Protein AF-A0A1Z9Q1H8-F1 (afdb_monomer_lite)

pLDDT: mean 83.59, std 14.08, range [48.25, 97.19]

Secondary structure (DSSP, 8-state):
-EEESS-GGG-EEEETTTTEEEETT--EE---HHHHHHHHHHHHT-------------TTPPEEEEEEEEETTEEEEEEEE--------TT-PPPSS-EEEEEETT--EEEEEHHHHTTTS--STTT--

Foldseek 3Di:
DKQFPVDQQQDWDADVPPTFIAGSVRDTAAFDPVLVVLLVVLVVVQDFPFPDDDPDDCVPKDFGMWDWDDDPNDIKIKIKIADPDFPPDPVSDRPPFGWIWIDIPNDDIGIGTCVSCVSNNGGSVSTHD

Radius of gyration: 16.1 Å; chains: 1; bounding box: 38×29×42 Å

Sequence (129 aa):
SLNDFENINNSFVIKRNPLELVDSENNLLKYDINKITDYFNNFSNIECEKFKGFDVDLSNEKQLYQLTIKHNNKSEILDVFSFSKKNNNSNQSEPNVERMYAVLNNGEYMLIQKYVFNKVFISIEDLEG

Structure (mmCIF, N/CA/C/O backbone):
data_AF-A0A1Z9Q1H8-F1
#
_entry.id   AF-A0A1Z9Q1H8-F1
#
loop_
_atom_site.group_PDB
_atom_site.id
_atom_site.type_symbol
_atom_site.label_atom_id
_atom_site.label_alt_id
_atom_site.label_comp_id
_atom_site.label_asym_id
_atom_site.label_entity_id
_atom_site.label_seq_id
_atom_site.pdbx_PDB_ins_code
_atom_site.Cartn_x
_atom_site.Cartn_y
_atom_site.Cartn_z
_atom_site.occupancy
_atom_site.B_iso_or_equiv
_atom_site.auth_seq_id
_atom_site.auth_comp_id
_atom_site.auth_asym_id
_atom_site.auth_atom_id
_atom_site.pdbx_PDB_model_num
ATOM 1 N N . SER A 1 1 ? -4.078 -3.926 2.467 1.00 93.38 1 SER A N 1
ATOM 2 C CA . SER A 1 1 ? -2.825 -3.798 3.224 1.00 93.38 1 SER A CA 1
ATOM 3 C C . SER A 1 1 ? -1.806 -3.118 2.350 1.00 93.38 1 SER A C 1
ATOM 5 O O . SER A 1 1 ? -1.908 -3.227 1.129 1.00 93.38 1 SER A O 1
ATOM 7 N N . LEU A 1 2 ? -0.857 -2.441 2.977 1.00 96.31 2 LEU A N 1
ATOM 8 C CA . LEU A 1 2 ? 0.332 -1.915 2.332 1.00 96.31 2 LEU A CA 1
ATOM 9 C C . LEU A 1 2 ? 1.539 -2.570 2.999 1.00 96.31 2 LEU A C 1
ATOM 11 O O . LEU A 1 2 ? 1.670 -2.503 4.218 1.00 96.31 2 LEU A O 1
ATOM 15 N N . ASN A 1 3 ? 2.385 -3.207 2.199 1.00 96.75 3 ASN A N 1
ATOM 16 C CA . ASN A 1 3 ? 3.690 -3.688 2.625 1.00 96.75 3 ASN A CA 1
ATOM 17 C C . ASN A 1 3 ? 4.740 -2.717 2.084 1.00 96.75 3 ASN A C 1
ATOM 19 O O . ASN A 1 3 ? 4.820 -2.530 0.870 1.00 96.75 3 ASN A O 1
ATOM 23 N N . ASP A 1 4 ? 5.510 -2.111 2.976 1.00 96.25 4 ASP A N 1
ATOM 24 C CA . ASP A 1 4 ? 6.694 -1.305 2.693 1.00 96.25 4 ASP A CA 1
ATOM 25 C C . ASP A 1 4 ? 7.928 -2.194 2.909 1.00 96.25 4 ASP A C 1
ATOM 27 O O . ASP A 1 4 ? 8.244 -2.601 4.030 1.00 96.25 4 ASP A O 1
ATOM 31 N N . PHE A 1 5 ? 8.598 -2.551 1.813 1.00 95.44 5 PHE A N 1
ATOM 32 C CA . PHE A 1 5 ? 9.775 -3.425 1.836 1.00 95.44 5 PHE A CA 1
ATOM 33 C C . PHE A 1 5 ? 11.062 -2.677 2.199 1.00 95.44 5 PHE A C 1
ATOM 35 O O . PHE A 1 5 ? 12.107 -3.303 2.393 1.00 95.44 5 PHE A O 1
ATOM 42 N N . GLU A 1 6 ? 11.024 -1.347 2.271 1.00 93.56 6 GLU A N 1
ATOM 43 C CA . GLU A 1 6 ? 12.152 -0.535 2.719 1.00 93.56 6 GLU A CA 1
ATOM 44 C C . GLU A 1 6 ? 12.115 -0.312 4.226 1.00 93.56 6 GLU A C 1
ATOM 46 O O . GLU A 1 6 ? 13.163 -0.325 4.874 1.00 93.56 6 GLU A O 1
ATOM 51 N N . ASN A 1 7 ? 10.914 -0.169 4.784 1.00 93.94 7 ASN A N 1
ATOM 52 C CA . ASN A 1 7 ? 10.690 -0.050 6.212 1.00 93.94 7 ASN A CA 1
ATOM 53 C C . ASN A 1 7 ? 9.449 -0.842 6.638 1.00 93.94 7 ASN A C 1
ATOM 55 O O . ASN A 1 7 ? 8.320 -0.362 6.571 1.00 93.94 7 ASN A O 1
ATOM 59 N N . ILE A 1 8 ? 9.670 -2.049 7.159 1.00 92.94 8 ILE A N 1
ATOM 60 C CA . ILE A 1 8 ? 8.586 -2.951 7.566 1.00 92.94 8 ILE A CA 1
ATOM 61 C C . ILE A 1 8 ? 7.669 -2.354 8.646 1.00 92.94 8 ILE A C 1
ATOM 63 O O . ILE A 1 8 ? 6.496 -2.718 8.711 1.00 92.94 8 ILE A O 1
ATOM 67 N N . ASN A 1 9 ? 8.159 -1.404 9.450 1.00 93.00 9 ASN A N 1
ATOM 68 C CA . ASN A 1 9 ? 7.364 -0.738 10.486 1.00 93.00 9 ASN A CA 1
ATOM 69 C C . ASN A 1 9 ? 6.301 0.199 9.893 1.00 93.00 9 ASN A C 1
ATOM 71 O O . ASN A 1 9 ? 5.313 0.491 10.553 1.00 93.00 9 ASN A O 1
ATOM 75 N N . ASN A 1 10 ? 6.461 0.623 8.636 1.00 94.12 10 ASN A N 1
ATOM 76 C CA . ASN A 1 10 ? 5.446 1.387 7.912 1.00 94.12 10 ASN A CA 1
ATOM 77 C C . ASN A 1 10 ? 4.346 0.497 7.319 1.00 94.12 10 ASN A C 1
ATOM 79 O O . ASN A 1 10 ? 3.367 1.018 6.790 1.00 94.12 10 ASN A O 1
ATOM 83 N N . SER A 1 11 ? 4.507 -0.829 7.352 1.00 96.50 11 SER A N 1
ATOM 84 C CA . SER A 1 11 ? 3.540 -1.755 6.763 1.00 96.50 11 SER A CA 1
ATOM 85 C C . SER A 1 11 ? 2.316 -1.920 7.653 1.00 96.50 11 SER A C 1
ATOM 87 O O . SER A 1 11 ? 2.428 -1.997 8.875 1.00 96.50 11 SER A O 1
ATOM 89 N N . PHE A 1 12 ? 1.140 -2.041 7.038 1.00 96.94 12 PHE A N 1
ATOM 90 C CA . PHE A 1 12 ? -0.115 -2.144 7.775 1.00 96.94 12 PHE A CA 1
ATOM 91 C C . PHE A 1 12 ? -1.207 -2.921 7.042 1.00 96.94 12 PHE A C 1
ATOM 93 O O . PHE A 1 12 ? -1.255 -3.040 5.808 1.00 96.94 12 PHE A O 1
ATOM 100 N N . VAL A 1 13 ? -2.182 -3.391 7.818 1.00 96.31 13 VAL A N 1
ATOM 101 C CA . VAL A 1 13 ? -3.420 -3.987 7.318 1.00 96.31 13 VAL A CA 1
ATOM 102 C C . VAL A 1 13 ? -4.617 -3.24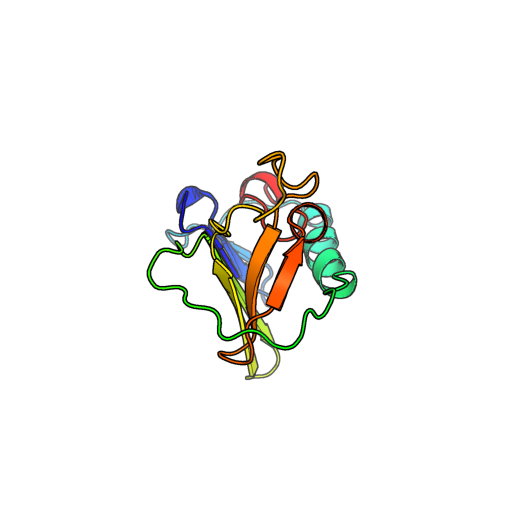8 7.905 1.00 96.31 13 VAL A C 1
ATOM 104 O O . VAL A 1 13 ? -4.789 -3.188 9.116 1.00 96.31 13 VAL A O 1
ATOM 107 N N . ILE A 1 14 ? -5.493 -2.753 7.026 1.00 95.44 14 ILE A N 1
ATOM 108 C CA . ILE A 1 14 ? -6.828 -2.284 7.410 1.00 95.44 14 ILE A CA 1
ATOM 109 C C . ILE A 1 14 ? -7.829 -3.400 7.105 1.00 95.44 14 ILE A C 1
ATOM 111 O O . ILE A 1 14 ? -8.002 -3.779 5.940 1.00 95.44 14 ILE A O 1
ATOM 115 N N . LYS A 1 15 ? -8.490 -3.933 8.133 1.00 93.38 15 LYS A N 1
ATOM 116 C CA . LYS A 1 15 ? -9.584 -4.904 7.985 1.00 93.38 15 LYS A CA 1
ATOM 117 C C . LYS A 1 15 ? -10.913 -4.162 7.936 1.00 93.38 15 LYS A C 1
ATOM 119 O O . LYS A 1 15 ? -11.081 -3.159 8.614 1.00 93.38 15 LYS A O 1
ATOM 124 N N . ARG A 1 16 ? -11.862 -4.640 7.130 1.00 86.56 16 ARG A N 1
ATOM 125 C CA . ARG A 1 16 ? -13.241 -4.133 7.099 1.00 86.56 16 ARG A CA 1
ATOM 126 C C . ARG A 1 16 ? -14.132 -5.258 7.619 1.00 86.56 16 ARG A C 1
ATOM 128 O O . ARG A 1 16 ? -14.281 -6.252 6.917 1.00 86.56 16 ARG A O 1
ATOM 135 N N . ASN A 1 17 ? -14.696 -5.091 8.813 1.00 86.50 17 ASN A N 1
ATOM 136 C CA . ASN A 1 17 ? -15.577 -6.018 9.557 1.00 86.50 17 ASN A CA 1
ATOM 137 C C . ASN A 1 17 ? -14.872 -6.948 10.577 1.00 86.50 17 ASN A C 1
ATOM 139 O O . ASN A 1 17 ? -14.627 -8.115 10.268 1.00 86.50 17 ASN A O 1
ATOM 143 N N . PRO A 1 18 ? -14.632 -6.469 11.816 1.00 91.12 18 PRO A N 1
ATOM 144 C CA . PRO A 1 18 ? -14.739 -5.069 12.247 1.00 91.12 18 PRO A CA 1
ATOM 145 C C . PRO A 1 18 ? -13.644 -4.195 11.609 1.00 91.12 18 PRO A C 1
ATOM 147 O O . PRO A 1 18 ? -12.720 -4.709 10.978 1.00 91.12 18 PRO A O 1
ATOM 150 N N . LEU A 1 19 ? -13.802 -2.868 11.674 1.00 95.25 19 LEU A N 1
ATOM 151 C CA . LEU A 1 19 ? -12.754 -1.955 11.214 1.00 95.25 19 LEU A CA 1
ATOM 152 C C . LEU A 1 19 ? -11.581 -2.025 12.196 1.00 95.25 19 LEU A C 1
ATOM 154 O O . LEU A 1 19 ? -11.739 -1.680 13.362 1.00 95.25 19 LEU A O 1
ATOM 158 N N . GLU A 1 20 ? -10.430 -2.491 11.722 1.00 96.38 20 GLU A N 1
ATOM 159 C CA . GLU A 1 20 ? -9.208 -2.624 12.521 1.00 96.38 20 GLU A CA 1
ATOM 160 C C . GLU A 1 20 ? -8.015 -2.123 11.710 1.00 96.38 20 GLU A C 1
ATOM 162 O O . GLU A 1 20 ? -7.916 -2.438 10.520 1.00 96.38 20 GLU A O 1
ATOM 167 N N . LEU A 1 21 ? -7.105 -1.398 12.363 1.00 97.19 21 LEU A N 1
ATOM 168 C CA . LEU A 1 21 ? -5.761 -1.113 11.868 1.00 97.19 21 LEU A CA 1
ATOM 169 C C . LEU A 1 21 ? -4.781 -1.995 12.641 1.00 97.19 21 LEU A C 1
ATOM 171 O O . LEU A 1 21 ? -4.768 -1.962 13.872 1.00 97.19 21 LEU A O 1
ATOM 175 N N . VAL A 1 22 ? -3.988 -2.790 11.927 1.00 96.75 22 VAL A N 1
ATOM 176 C CA . VAL A 1 22 ? -2.918 -3.592 12.528 1.00 96.75 22 VAL A CA 1
ATOM 177 C C . VAL A 1 22 ? -1.587 -3.349 11.828 1.00 96.75 22 VAL A C 1
ATOM 179 O O . VAL A 1 22 ? -1.566 -3.105 10.616 1.00 96.75 22 VAL A O 1
ATOM 182 N N . ASP A 1 23 ? -0.500 -3.425 12.590 1.00 95.81 23 ASP A N 1
ATOM 183 C CA . ASP A 1 23 ? 0.873 -3.314 12.087 1.00 95.81 23 ASP A CA 1
ATOM 184 C C . ASP A 1 23 ? 1.381 -4.622 11.446 1.00 95.81 23 ASP A C 1
ATOM 186 O O . ASP A 1 23 ? 0.637 -5.595 11.263 1.00 95.81 23 ASP A O 1
ATOM 190 N N . SER A 1 24 ? 2.665 -4.639 11.082 1.00 92.12 24 SER A N 1
ATOM 191 C CA . SER A 1 24 ? 3.356 -5.798 10.506 1.00 92.12 24 SER A CA 1
ATOM 192 C C . SER A 1 24 ? 3.533 -6.975 11.474 1.00 92.12 24 SER A C 1
ATOM 194 O O . SER A 1 24 ? 3.674 -8.113 11.023 1.00 92.12 24 SER A O 1
ATOM 196 N N . GLU A 1 25 ? 3.462 -6.733 12.782 1.00 93.62 25 GLU A N 1
ATOM 197 C CA . GLU A 1 25 ? 3.473 -7.751 13.838 1.00 93.62 25 GLU A CA 1
ATOM 198 C C . GLU A 1 25 ? 2.051 -8.211 14.222 1.00 93.62 25 GLU A C 1
ATOM 200 O O . GLU A 1 25 ? 1.878 -9.094 15.065 1.00 93.62 25 GLU A O 1
ATOM 205 N N . ASN A 1 26 ? 1.024 -7.666 13.555 1.00 93.56 26 ASN A N 1
ATOM 206 C CA . ASN A 1 26 ? -0.397 -7.902 13.801 1.00 93.56 26 ASN A CA 1
ATOM 207 C C . ASN A 1 26 ? -0.869 -7.411 15.190 1.00 93.56 26 ASN A C 1
ATOM 209 O O . ASN A 1 26 ? -1.858 -7.917 15.732 1.00 93.56 26 ASN A O 1
ATOM 213 N N . ASN A 1 27 ? -0.209 -6.390 15.744 1.00 96.06 27 ASN A N 1
ATOM 214 C CA . ASN A 1 27 ? -0.701 -5.645 16.900 1.00 96.06 27 ASN A CA 1
ATOM 215 C C . ASN A 1 27 ? -1.832 -4.701 16.477 1.00 96.06 27 ASN A C 1
ATOM 217 O O . ASN A 1 27 ? -1.777 -4.079 15.418 1.00 96.06 27 ASN A O 1
ATOM 221 N N . LEU A 1 28 ? -2.865 -4.580 17.315 1.00 96.50 28 LEU A N 1
ATOM 222 C CA . LEU A 1 28 ? -3.972 -3.651 17.088 1.00 96.50 28 LEU A CA 1
ATOM 223 C C . LEU A 1 28 ? -3.561 -2.227 17.465 1.00 96.50 28 LEU A C 1
ATOM 225 O O . LEU A 1 28 ? -3.127 -1.983 18.591 1.00 96.50 28 LEU A O 1
ATOM 229 N N . LEU A 1 29 ? -3.789 -1.291 16.550 1.00 96.25 29 LEU A N 1
ATOM 230 C CA . LEU A 1 29 ? -3.470 0.118 16.731 1.00 96.25 29 LEU A CA 1
ATOM 231 C C . LEU A 1 29 ? -4.730 0.977 16.772 1.00 96.25 29 LEU A C 1
ATOM 233 O O . LEU A 1 29 ? -5.784 0.632 16.226 1.00 96.25 29 LEU A O 1
ATOM 237 N N . LYS A 1 30 ? -4.608 2.126 17.438 1.00 96.38 30 LYS A N 1
ATOM 238 C CA . LYS A 1 30 ? -5.612 3.185 17.345 1.00 96.38 30 LYS A CA 1
ATOM 239 C C . LYS A 1 30 ? -5.496 3.859 15.987 1.00 96.38 30 LYS A C 1
ATOM 241 O O . LYS A 1 30 ? -4.415 3.932 15.415 1.00 96.38 30 LYS A O 1
ATOM 246 N N . TYR A 1 31 ? -6.617 4.346 15.480 1.00 96.25 31 TYR A N 1
ATOM 247 C CA . TYR A 1 31 ? -6.675 4.972 14.170 1.00 96.25 31 TYR A CA 1
ATOM 248 C C . TYR A 1 31 ? -7.622 6.167 14.173 1.00 96.25 31 TYR A C 1
ATOM 250 O O . TYR A 1 31 ? -8.595 6.213 14.932 1.00 96.25 31 TYR A O 1
ATOM 258 N N . ASP A 1 32 ? -7.366 7.097 13.260 1.00 96.56 32 ASP A N 1
ATOM 259 C CA . ASP A 1 32 ? -8.287 8.176 12.925 1.00 96.56 32 ASP A CA 1
ATOM 260 C C . ASP A 1 32 ? -9.204 7.735 11.772 1.00 96.56 32 ASP A C 1
ATOM 262 O O . ASP A 1 32 ? -8.763 7.420 10.663 1.00 96.56 32 ASP A O 1
ATOM 266 N N . ILE A 1 33 ? -10.515 7.711 12.029 1.00 95.12 33 ILE A N 1
ATOM 267 C CA . ILE A 1 33 ? -11.523 7.292 11.047 1.00 95.12 33 ILE A CA 1
ATOM 268 C C . ILE A 1 33 ? -11.536 8.172 9.790 1.00 95.12 33 ILE A C 1
ATOM 270 O O . ILE A 1 33 ? -11.804 7.666 8.696 1.00 95.12 33 ILE A O 1
ATOM 274 N N . ASN A 1 34 ? -11.227 9.465 9.918 1.00 95.75 34 ASN A N 1
ATOM 275 C CA . ASN A 1 34 ? -11.177 10.380 8.783 1.00 95.75 34 ASN A CA 1
ATOM 276 C C . ASN A 1 34 ? -9.977 10.042 7.900 1.00 95.75 34 ASN A C 1
ATOM 278 O O . ASN A 1 34 ? -10.142 9.892 6.693 1.00 95.75 34 ASN A O 1
ATOM 282 N N . LYS A 1 35 ? -8.806 9.789 8.500 1.00 95.25 35 LYS A N 1
ATOM 283 C CA . LYS A 1 35 ? -7.598 9.401 7.755 1.00 95.25 35 LYS A CA 1
ATOM 284 C C . LYS A 1 35 ? -7.766 8.063 7.033 1.00 95.25 35 LYS A C 1
ATOM 286 O O . LYS A 1 35 ? -7.396 7.940 5.868 1.00 95.25 35 LYS A O 1
ATOM 291 N N . ILE A 1 36 ? -8.399 7.078 7.676 1.00 94.25 36 ILE A N 1
ATOM 292 C CA . ILE A 1 36 ? -8.746 5.797 7.036 1.00 94.25 36 ILE A CA 1
ATOM 293 C C . ILE A 1 36 ? -9.705 6.009 5.853 1.00 94.25 36 ILE A C 1
ATOM 295 O O . ILE A 1 36 ? -9.546 5.390 4.798 1.00 94.25 36 ILE A O 1
ATOM 299 N N . THR A 1 37 ? -10.697 6.888 6.013 1.00 92.50 37 THR A N 1
ATOM 300 C CA . THR A 1 37 ? -11.665 7.207 4.954 1.00 92.50 37 THR A CA 1
ATOM 301 C C . THR A 1 37 ? -10.986 7.900 3.772 1.00 92.50 37 THR A C 1
ATOM 303 O O . THR A 1 37 ? -11.190 7.498 2.626 1.00 92.50 37 THR A O 1
ATOM 306 N N . ASP A 1 38 ? -10.126 8.881 4.038 1.00 92.31 38 ASP A N 1
ATOM 307 C CA . ASP A 1 38 ? -9.347 9.583 3.017 1.00 92.31 38 ASP A CA 1
ATOM 308 C C . ASP A 1 38 ? -8.409 8.630 2.276 1.00 92.31 38 ASP A C 1
ATOM 310 O O . ASP A 1 38 ? -8.342 8.654 1.044 1.00 92.31 38 ASP A O 1
ATOM 314 N N . TYR A 1 39 ? -7.761 7.718 3.003 1.00 92.38 39 TYR A N 1
ATOM 315 C CA . TYR A 1 39 ? -6.937 6.674 2.408 1.00 92.38 39 TYR A CA 1
ATOM 316 C C . TYR A 1 39 ? -7.737 5.790 1.445 1.00 92.38 39 TYR A C 1
ATOM 318 O O . TYR A 1 39 ? -7.294 5.525 0.327 1.00 92.38 39 TYR A O 1
ATOM 326 N N . PHE A 1 40 ? -8.954 5.382 1.820 1.00 89.88 40 PHE A N 1
ATOM 327 C CA . PHE A 1 40 ? -9.832 4.636 0.916 1.00 89.88 40 PHE A CA 1
ATOM 328 C C . PHE A 1 40 ? -10.247 5.441 -0.321 1.00 89.88 40 PHE A C 1
ATOM 330 O O . PHE A 1 40 ? -10.289 4.887 -1.424 1.00 89.88 40 PHE A O 1
ATOM 337 N N . ASN A 1 41 ? -10.506 6.738 -0.165 1.00 88.25 41 ASN A N 1
ATOM 338 C CA . ASN A 1 41 ? -10.863 7.619 -1.275 1.00 88.25 41 ASN A CA 1
ATOM 339 C C . ASN A 1 41 ? -9.698 7.817 -2.254 1.00 88.25 41 ASN A C 1
ATOM 341 O O . ASN A 1 41 ? -9.930 7.909 -3.461 1.00 88.25 41 ASN A O 1
ATOM 345 N N . ASN A 1 42 ? -8.452 7.815 -1.769 1.00 87.50 42 ASN A N 1
ATOM 346 C CA . ASN A 1 42 ? -7.273 7.960 -2.622 1.00 87.50 42 ASN A CA 1
ATOM 347 C C . ASN A 1 42 ? -7.186 6.863 -3.689 1.00 87.50 42 ASN A C 1
ATOM 349 O O . ASN A 1 42 ? -6.836 7.183 -4.819 1.00 87.50 42 ASN A O 1
ATOM 353 N N . PHE A 1 43 ? -7.594 5.619 -3.399 1.00 79.81 43 PHE A N 1
ATOM 354 C CA . PHE A 1 43 ? -7.615 4.542 -4.403 1.00 79.81 43 PHE A CA 1
ATOM 355 C C . PHE A 1 43 ? -8.579 4.798 -5.563 1.00 79.81 43 PHE A C 1
ATOM 357 O O . PHE A 1 43 ? -8.294 4.396 -6.687 1.00 79.81 43 PHE A O 1
ATOM 364 N N . SER A 1 44 ? -9.706 5.469 -5.309 1.00 70.50 44 SER A N 1
ATOM 365 C CA . SER A 1 44 ? -10.694 5.779 -6.355 1.00 70.50 44 SER A CA 1
ATOM 366 C C . SER A 1 44 ? -10.212 6.882 -7.302 1.00 70.50 44 SER A C 1
ATOM 368 O O . SER A 1 44 ? -10.714 6.993 -8.415 1.00 70.50 44 SER A O 1
ATOM 370 N N . ASN A 1 45 ? -9.229 7.673 -6.862 1.00 66.69 45 ASN A N 1
ATOM 371 C CA . ASN A 1 45 ? -8.705 8.836 -7.574 1.00 66.69 45 ASN A CA 1
ATOM 372 C C . ASN A 1 45 ? -7.330 8.584 -8.217 1.00 66.69 45 ASN A C 1
ATOM 374 O O . ASN A 1 45 ? -6.726 9.524 -8.733 1.00 66.69 45 ASN A O 1
ATOM 378 N N . ILE A 1 46 ? -6.797 7.355 -8.167 1.00 69.94 46 ILE A N 1
ATOM 379 C CA . ILE A 1 46 ? -5.519 7.044 -8.818 1.00 69.94 46 ILE A CA 1
ATOM 380 C C . ILE A 1 46 ? -5.720 7.0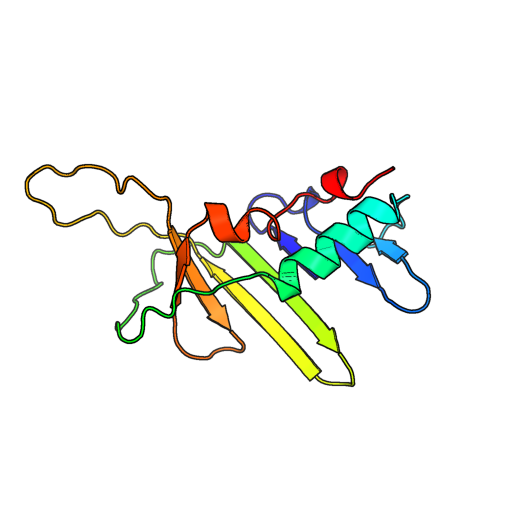34 -10.335 1.00 69.94 46 ILE A C 1
ATOM 382 O O . ILE A 1 46 ? -6.255 6.082 -10.905 1.00 69.94 46 ILE A O 1
ATOM 386 N N . GLU A 1 47 ? -5.223 8.070 -11.002 1.00 60.59 47 GLU A N 1
ATOM 387 C CA . GLU A 1 47 ? -5.055 8.076 -12.451 1.00 60.59 47 GLU A CA 1
ATOM 388 C C . GLU A 1 47 ? -3.712 7.429 -12.809 1.00 60.59 47 GLU A C 1
ATOM 390 O O . GLU A 1 47 ? -2.644 8.035 -12.718 1.00 60.59 47 GLU A O 1
ATOM 395 N N . CYS A 1 48 ? -3.750 6.156 -13.208 1.00 57.44 48 CYS A N 1
ATOM 396 C CA . CYS A 1 48 ? -2.586 5.505 -13.797 1.00 57.44 48 CYS A CA 1
ATOM 397 C C . CYS A 1 48 ? -2.406 6.018 -15.230 1.00 57.44 48 CYS A C 1
ATOM 399 O O . CYS A 1 48 ? -3.165 5.63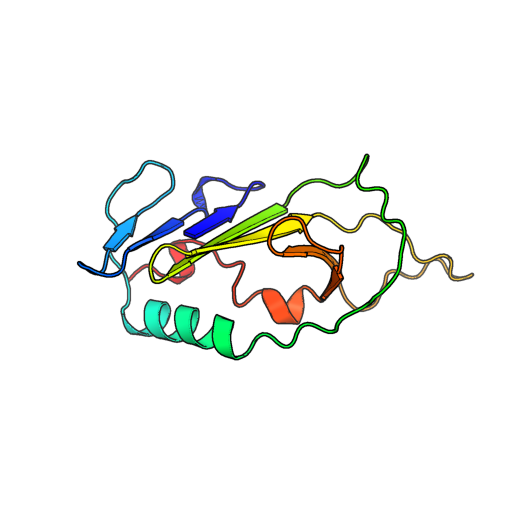0 -16.124 1.00 57.44 48 CYS A O 1
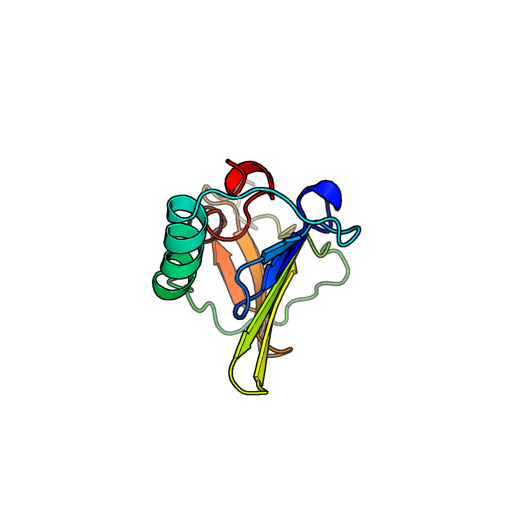ATOM 401 N N . GLU A 1 49 ? -1.375 6.822 -15.489 1.00 53.84 49 GLU A N 1
ATOM 402 C CA . GLU A 1 49 ? -0.892 6.988 -16.859 1.00 53.84 49 GLU A CA 1
ATOM 403 C C . GLU A 1 49 ? -0.405 5.623 -17.359 1.00 53.84 49 GLU A C 1
ATOM 405 O O . GLU A 1 49 ? 0.635 5.107 -16.951 1.00 53.84 49 GLU A O 1
ATOM 410 N N . LYS A 1 50 ? -1.202 4.981 -18.218 1.00 51.81 50 LYS A N 1
ATOM 411 C CA . LYS A 1 50 ? -0.848 3.685 -18.797 1.00 51.81 50 LYS A CA 1
ATOM 412 C C . LYS A 1 50 ? 0.235 3.887 -19.847 1.00 51.81 50 LYS A C 1
ATOM 414 O O . LYS A 1 50 ? -0.062 4.046 -21.030 1.00 51.81 50 LYS A O 1
ATOM 419 N N . PHE A 1 51 ? 1.491 3.818 -19.434 1.00 52.62 51 PHE A N 1
ATOM 420 C CA . PHE A 1 51 ? 2.580 3.568 -20.369 1.00 52.62 51 PHE A CA 1
ATOM 421 C C . PHE A 1 51 ? 2.539 2.090 -20.754 1.00 52.62 51 PHE A C 1
ATOM 423 O O . PHE A 1 51 ? 2.984 1.232 -19.998 1.00 52.62 51 PHE A O 1
ATOM 430 N N . LYS A 1 52 ? 1.940 1.794 -21.911 1.00 50.28 52 LYS A N 1
ATOM 431 C CA . LYS A 1 52 ? 1.968 0.456 -22.507 1.00 50.28 52 LYS A CA 1
ATOM 432 C C . LYS A 1 52 ? 3.258 0.260 -23.296 1.00 50.28 52 LYS A C 1
ATOM 434 O O . LYS A 1 52 ? 3.593 1.099 -24.128 1.00 50.28 52 LYS A O 1
ATOM 439 N N . GLY A 1 53 ? 3.883 -0.900 -23.110 1.00 53.22 53 GLY A N 1
ATOM 440 C CA . GLY A 1 53 ? 4.769 -1.490 -24.112 1.00 53.22 53 GLY A CA 1
ATOM 441 C C . GLY A 1 53 ? 6.258 -1.250 -23.908 1.00 53.22 53 GLY A C 1
ATOM 442 O O . GLY A 1 53 ? 6.881 -0.574 -24.720 1.00 53.22 53 GLY A O 1
ATOM 443 N N . PHE A 1 54 ? 6.848 -1.892 -22.899 1.00 58.31 54 PHE A N 1
ATOM 444 C CA . PHE A 1 54 ? 8.291 -2.119 -22.867 1.00 58.31 54 PHE A CA 1
ATOM 445 C C . PHE A 1 54 ? 8.575 -3.524 -22.329 1.00 58.31 54 PHE A C 1
ATOM 447 O O . PHE A 1 54 ? 7.948 -3.941 -21.357 1.00 58.31 54 PHE A O 1
ATOM 454 N N . ASP A 1 55 ? 9.535 -4.228 -22.932 1.00 61.53 55 ASP A N 1
ATOM 455 C CA . ASP A 1 55 ? 10.227 -5.322 -22.250 1.00 61.53 55 ASP A CA 1
ATOM 456 C C . ASP A 1 55 ? 10.986 -4.695 -21.073 1.00 61.53 55 ASP A C 1
ATOM 458 O O . ASP A 1 55 ? 12.016 -4.036 -21.250 1.00 61.53 55 ASP A O 1
ATOM 462 N N . VAL A 1 56 ? 10.405 -4.791 -19.877 1.00 69.38 56 VAL A N 1
ATOM 463 C CA . VAL A 1 56 ? 11.004 -4.266 -18.650 1.00 69.38 56 VAL A CA 1
ATOM 464 C C . VAL A 1 56 ? 11.830 -5.375 -18.016 1.00 69.38 56 VAL A C 1
ATOM 466 O O . VAL A 1 56 ? 11.293 -6.354 -17.503 1.00 69.38 56 VAL A O 1
ATOM 469 N N . ASP A 1 57 ? 13.147 -5.206 -18.047 1.00 73.06 57 ASP A N 1
ATOM 470 C CA . ASP A 1 57 ? 14.061 -6.004 -17.241 1.00 73.06 57 ASP A CA 1
ATOM 471 C C . ASP A 1 57 ? 14.111 -5.429 -15.818 1.00 73.06 57 ASP A C 1
ATOM 47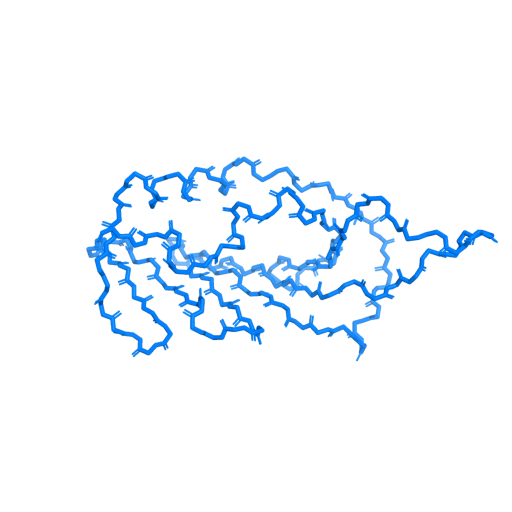3 O O . ASP A 1 57 ? 14.650 -4.344 -15.595 1.00 73.06 57 ASP A O 1
ATOM 477 N N . LEU A 1 58 ? 13.518 -6.154 -14.866 1.00 74.81 58 LEU A N 1
ATOM 478 C CA . LEU A 1 58 ? 13.531 -5.818 -13.440 1.00 74.81 58 LEU A CA 1
ATOM 479 C C . LEU A 1 58 ? 14.697 -6.453 -12.672 1.00 74.81 58 LEU A C 1
ATOM 481 O O . LEU A 1 58 ? 14.732 -6.348 -11.450 1.00 74.81 58 LEU A O 1
ATOM 485 N N . SER A 1 59 ? 15.649 -7.115 -13.334 1.00 79.38 59 SER A N 1
ATOM 486 C CA . SER A 1 59 ? 16.734 -7.846 -12.657 1.00 79.38 59 SER A CA 1
ATOM 487 C C . SER A 1 59 ? 17.534 -7.005 -11.654 1.00 79.38 59 SER A C 1
ATOM 489 O O . SER A 1 59 ? 18.065 -7.551 -10.689 1.00 79.38 59 SER A O 1
ATOM 491 N N . ASN A 1 60 ? 17.584 -5.686 -11.854 1.00 82.50 60 ASN A N 1
ATOM 492 C CA . ASN A 1 60 ? 18.273 -4.736 -10.979 1.00 82.50 60 ASN A CA 1
ATOM 493 C C . ASN A 1 60 ? 17.325 -3.844 -10.160 1.00 82.50 60 ASN A C 1
ATOM 495 O O . ASN A 1 60 ? 17.797 -2.945 -9.466 1.00 82.50 60 ASN A O 1
ATOM 499 N N . GLU A 1 61 ? 16.009 -4.048 -10.246 1.00 89.00 61 GLU A N 1
ATOM 500 C CA . GLU A 1 61 ? 15.032 -3.216 -9.546 1.00 89.00 61 GLU A CA 1
ATOM 501 C C . GLU A 1 61 ? 14.613 -3.855 -8.221 1.00 89.00 61 GLU A C 1
ATOM 503 O O . GLU A 1 61 ? 14.331 -5.050 -8.123 1.00 89.00 61 GLU A O 1
ATOM 508 N N . LYS A 1 62 ? 14.552 -3.032 -7.176 1.00 93.06 62 LYS A N 1
ATOM 509 C CA . LYS A 1 62 ? 14.114 -3.434 -5.842 1.00 93.06 62 LYS A CA 1
ATOM 510 C C . LYS A 1 62 ? 12.602 -3.272 -5.739 1.00 93.06 62 LYS A C 1
ATOM 512 O O . LYS A 1 62 ? 12.071 -2.226 -6.103 1.00 93.06 62 LYS A O 1
ATOM 517 N N . GLN A 1 63 ? 11.910 -4.262 -5.186 1.00 94.44 63 GLN A N 1
ATOM 518 C CA . GLN A 1 63 ? 10.514 -4.090 -4.791 1.00 94.44 63 GLN A CA 1
ATOM 519 C C . GLN A 1 63 ? 10.430 -3.113 -3.609 1.00 94.44 63 GLN A C 1
ATOM 521 O O . GLN A 1 63 ? 11.083 -3.319 -2.588 1.00 94.44 63 GLN A O 1
ATOM 526 N N . LEU A 1 64 ? 9.657 -2.042 -3.770 1.00 95.12 64 LEU A N 1
ATOM 527 C CA . LEU A 1 64 ? 9.485 -0.978 -2.779 1.00 95.12 64 LEU A CA 1
ATOM 528 C C . LEU A 1 64 ? 8.206 -1.188 -1.977 1.00 95.12 64 LEU A C 1
ATOM 530 O O . LEU A 1 64 ? 8.232 -1.183 -0.750 1.00 95.12 64 LEU A O 1
ATOM 534 N N . TYR A 1 65 ? 7.100 -1.444 -2.680 1.00 95.94 65 TYR A N 1
ATOM 535 C CA . TYR A 1 65 ? 5.790 -1.605 -2.064 1.00 95.94 65 TYR A CA 1
ATOM 536 C C . TYR A 1 65 ? 5.023 -2.783 -2.656 1.00 95.94 65 TYR A C 1
ATOM 538 O O . TYR A 1 65 ? 5.192 -3.147 -3.822 1.00 95.94 65 TYR A O 1
ATOM 546 N N . GLN A 1 66 ? 4.122 -3.340 -1.854 1.00 95.44 66 GLN A N 1
ATOM 547 C CA . GLN A 1 66 ? 3.028 -4.174 -2.333 1.00 95.44 66 GLN A CA 1
ATOM 548 C C . GLN A 1 66 ? 1.730 -3.712 -1.688 1.00 95.44 66 GLN A C 1
ATOM 550 O O . GLN A 1 66 ? 1.550 -3.780 -0.471 1.00 95.44 66 GLN A O 1
ATOM 555 N N . LEU A 1 67 ? 0.797 -3.280 -2.522 1.00 94.00 67 LEU A N 1
ATOM 556 C CA . LEU A 1 67 ? -0.547 -2.937 -2.101 1.00 94.00 67 LEU A CA 1
ATOM 557 C C . LEU A 1 67 ? -1.473 -4.111 -2.418 1.00 94.00 67 LEU A C 1
ATOM 559 O O . LEU A 1 67 ? -1.593 -4.523 -3.567 1.00 94.00 67 LEU A O 1
ATOM 563 N N . THR A 1 68 ? -2.158 -4.626 -1.400 1.00 92.75 68 THR A N 1
ATOM 564 C CA . THR A 1 68 ? -3.149 -5.697 -1.561 1.00 92.75 68 THR A CA 1
ATOM 565 C C . THR A 1 68 ? -4.540 -5.205 -1.183 1.00 92.75 68 THR A C 1
ATOM 567 O O . THR A 1 68 ? -4.792 -4.836 -0.029 1.00 92.75 68 THR A O 1
ATOM 570 N N . ILE A 1 69 ? -5.471 -5.264 -2.132 1.00 89.44 69 ILE A N 1
ATOM 571 C CA . ILE A 1 69 ? -6.887 -4.948 -1.936 1.00 89.44 69 ILE A CA 1
ATOM 572 C C . ILE A 1 69 ? -7.684 -6.248 -2.034 1.00 89.44 69 ILE A C 1
ATOM 574 O O . ILE A 1 69 ? -7.663 -6.931 -3.053 1.00 89.44 69 ILE A O 1
ATOM 578 N N . LYS A 1 70 ? -8.406 -6.599 -0.967 1.00 88.38 70 LYS A N 1
ATOM 579 C CA . LYS A 1 70 ? -9.294 -7.769 -0.939 1.00 88.38 70 LYS A CA 1
ATOM 580 C C . LYS A 1 70 ? -10.747 -7.313 -0.959 1.00 88.38 70 LYS A C 1
ATOM 582 O O . LYS A 1 70 ? -11.163 -6.556 -0.085 1.00 88.38 70 LYS A O 1
ATOM 587 N N . HIS A 1 71 ? -11.517 -7.796 -1.929 1.00 81.69 71 HIS A N 1
ATOM 588 C CA . HIS A 1 71 ? -12.943 -7.504 -2.059 1.00 81.69 71 HIS A CA 1
ATOM 589 C C . HIS A 1 71 ? -13.694 -8.712 -2.634 1.00 81.69 71 HIS A C 1
ATOM 591 O O . HIS A 1 71 ? -13.337 -9.209 -3.697 1.00 81.69 71 HIS A O 1
ATOM 597 N N . ASN A 1 72 ? -14.742 -9.182 -1.945 1.00 74.25 72 ASN A N 1
ATOM 598 C CA . ASN A 1 72 ? -15.652 -10.251 -2.394 1.00 74.25 72 ASN A CA 1
ATOM 599 C C . ASN A 1 72 ? -14.940 -11.454 -3.050 1.00 74.25 72 ASN A C 1
ATOM 601 O O . ASN A 1 72 ? -15.215 -11.802 -4.198 1.00 74.25 72 ASN A O 1
ATOM 605 N N . ASN A 1 73 ? -14.002 -12.069 -2.319 1.00 77.62 73 ASN A N 1
ATOM 606 C CA . ASN A 1 73 ? -13.167 -13.207 -2.746 1.00 77.62 73 ASN A CA 1
ATOM 607 C C . ASN A 1 73 ? -12.196 -12.939 -3.909 1.00 77.62 73 ASN A C 1
ATOM 609 O O . ASN A 1 73 ? -11.546 -13.866 -4.386 1.00 77.62 73 ASN A O 1
ATOM 613 N N . LYS A 1 74 ? -12.050 -11.686 -4.343 1.00 85.00 74 LYS A N 1
ATOM 614 C CA . LYS A 1 74 ? -10.997 -11.255 -5.262 1.00 85.00 74 LYS A CA 1
ATOM 615 C C . LYS A 1 74 ? -9.902 -10.540 -4.481 1.00 85.00 74 LYS A C 1
ATOM 617 O O . LYS A 1 74 ? -10.180 -9.813 -3.527 1.00 85.00 74 LYS A O 1
ATOM 622 N N . SER A 1 75 ? -8.663 -10.773 -4.892 1.00 87.75 75 SER A N 1
ATOM 623 C CA . SER A 1 75 ? -7.492 -10.068 -4.388 1.00 87.75 75 SER A CA 1
ATOM 624 C C . SER A 1 75 ? -6.840 -9.368 -5.563 1.00 87.75 75 SER A C 1
ATOM 626 O O . SER A 1 75 ? -6.506 -10.020 -6.549 1.00 87.75 75 SER A O 1
ATOM 628 N N . GLU A 1 76 ? -6.683 -8.059 -5.449 1.00 89.56 76 GLU A N 1
ATOM 629 C CA . GLU A 1 76 ? -5.900 -7.253 -6.371 1.00 89.56 76 GLU A CA 1
ATOM 630 C C . GLU A 1 76 ? -4.575 -6.911 -5.698 1.00 89.56 76 GLU A C 1
ATOM 632 O O . GLU A 1 76 ? -4.562 -6.457 -4.551 1.00 89.56 76 GLU A O 1
ATOM 637 N N . ILE A 1 77 ? -3.471 -7.184 -6.387 1.00 92.31 77 ILE A N 1
ATOM 638 C CA . ILE A 1 77 ? -2.114 -6.950 -5.896 1.00 92.31 77 ILE A CA 1
ATOM 639 C C . ILE A 1 77 ? -1.429 -5.996 -6.864 1.00 92.31 77 ILE A C 1
ATOM 641 O O . ILE A 1 77 ? -1.332 -6.291 -8.054 1.00 92.31 77 ILE A O 1
ATOM 645 N N . LEU A 1 78 ? -0.986 -4.853 -6.349 1.00 92.06 78 LEU A N 1
ATOM 646 C CA . LEU A 1 78 ? -0.126 -3.916 -7.055 1.00 92.06 78 LEU A CA 1
ATOM 647 C C . LEU A 1 78 ? 1.277 -4.010 -6.454 1.00 92.06 78 LEU A C 1
ATOM 649 O O . LEU A 1 78 ? 1.500 -3.541 -5.336 1.00 92.06 78 LEU A O 1
ATOM 653 N N . ASP A 1 79 ? 2.203 -4.605 -7.195 1.00 93.38 79 ASP A N 1
ATOM 654 C CA . ASP A 1 79 ? 3.623 -4.626 -6.854 1.00 93.38 79 ASP A CA 1
ATOM 655 C C . ASP A 1 79 ? 4.309 -3.411 -7.468 1.00 93.38 79 ASP A C 1
ATOM 657 O O . ASP A 1 79 ? 4.056 -3.071 -8.624 1.00 93.38 79 ASP A O 1
ATOM 661 N N . VAL A 1 80 ? 5.162 -2.746 -6.694 1.00 93.06 80 VAL A N 1
ATOM 662 C CA . VAL A 1 80 ? 5.829 -1.504 -7.089 1.00 93.06 80 VAL A CA 1
ATOM 663 C C . VAL A 1 80 ? 7.320 -1.659 -6.881 1.00 93.06 80 VAL A C 1
ATOM 665 O O . VAL A 1 80 ? 7.762 -2.069 -5.809 1.00 93.06 80 VAL A O 1
ATOM 668 N N . PHE A 1 81 ? 8.093 -1.303 -7.897 1.00 92.44 81 PHE A N 1
ATOM 669 C CA . PHE A 1 81 ? 9.538 -1.464 -7.932 1.00 92.44 81 PHE A CA 1
ATOM 670 C C . PHE A 1 81 ? 10.221 -0.121 -8.172 1.00 92.44 81 PHE A C 1
ATOM 672 O O . PHE A 1 81 ? 9.633 0.805 -8.744 1.00 92.44 81 PHE A O 1
ATOM 679 N N . SER A 1 82 ? 11.482 -0.029 -7.760 1.00 91.25 82 SER A N 1
ATOM 680 C CA . SER A 1 82 ? 12.344 1.098 -8.087 1.00 91.25 82 SER A CA 1
ATOM 681 C C . SER A 1 82 ? 12.422 1.309 -9.597 1.00 91.25 82 SER A C 1
ATOM 683 O O . SER A 1 82 ? 12.133 0.419 -10.395 1.00 91.25 82 SER A O 1
ATOM 685 N N . PHE A 1 83 ? 12.792 2.523 -9.991 1.00 87.25 83 PHE A N 1
ATOM 686 C CA . PHE A 1 83 ? 13.081 2.861 -11.376 1.00 87.25 83 PHE A CA 1
ATOM 687 C C . PHE A 1 83 ? 14.511 3.392 -11.451 1.00 87.25 83 PHE A C 1
ATOM 689 O O . PHE A 1 83 ? 14.763 4.576 -11.234 1.00 87.25 83 PHE A O 1
ATOM 696 N N . SER A 1 84 ? 15.464 2.510 -11.741 1.00 79.38 84 SER A N 1
ATOM 697 C CA . SER A 1 84 ? 16.889 2.856 -11.821 1.00 79.38 84 SER A CA 1
ATOM 698 C C . SER A 1 84 ? 17.325 3.361 -13.204 1.00 79.38 84 SER A C 1
ATOM 700 O O . SER A 1 84 ? 18.457 3.826 -13.384 1.00 79.38 84 SER A O 1
ATOM 702 N N . LYS A 1 85 ? 16.439 3.287 -14.209 1.00 71.06 85 LYS A N 1
ATOM 703 C CA . LYS A 1 85 ? 16.769 3.626 -15.597 1.00 71.06 85 LYS A CA 1
ATOM 704 C C . LYS A 1 85 ? 17.080 5.119 -15.726 1.00 71.06 85 LYS A C 1
ATOM 706 O O . LYS A 1 85 ? 16.204 5.977 -15.641 1.00 71.06 85 LYS A O 1
ATOM 711 N N . LYS A 1 86 ? 18.351 5.433 -15.978 1.00 59.47 86 LYS A N 1
ATOM 712 C CA . LYS A 1 86 ? 18.803 6.799 -16.266 1.00 59.47 86 LYS A CA 1
ATOM 713 C C . LYS A 1 86 ? 18.234 7.264 -17.609 1.00 59.47 86 LYS A C 1
ATOM 715 O O . LYS A 1 86 ? 18.184 6.495 -18.569 1.00 59.47 86 LYS A O 1
ATOM 720 N N . ASN A 1 87 ? 17.819 8.529 -17.693 1.00 52.19 87 ASN A N 1
ATOM 721 C CA . ASN A 1 87 ? 17.447 9.137 -18.970 1.00 52.19 87 ASN A CA 1
ATOM 722 C C . ASN A 1 87 ? 18.651 9.090 -19.924 1.00 52.19 87 ASN A C 1
ATOM 724 O O . ASN A 1 87 ? 19.691 9.678 -19.631 1.00 52.19 87 ASN A O 1
ATOM 728 N N . ASN A 1 88 ? 18.485 8.488 -21.102 1.00 48.25 88 ASN A N 1
ATOM 729 C CA . ASN A 1 88 ? 19.451 8.568 -22.205 1.00 48.25 88 ASN A CA 1
ATOM 730 C C . ASN A 1 88 ? 19.367 9.928 -22.930 1.00 48.25 88 ASN A C 1
ATOM 732 O O . ASN A 1 88 ? 19.391 9.991 -24.156 1.00 48.25 88 ASN A O 1
ATOM 736 N N . ASN A 1 89 ? 19.227 11.025 -22.187 1.00 51.41 89 ASN A N 1
ATOM 737 C CA . ASN A 1 89 ? 19.273 12.365 -22.760 1.00 51.41 89 ASN A CA 1
ATOM 738 C C . ASN A 1 89 ? 20.733 12.828 -22.777 1.00 51.41 89 ASN A C 1
ATOM 740 O O . ASN A 1 89 ? 21.473 12.568 -21.829 1.00 51.41 89 ASN A O 1
ATOM 744 N N . SER A 1 90 ? 21.136 13.554 -23.823 1.00 51.75 90 SER A N 1
ATOM 745 C CA . SER A 1 90 ? 22.504 14.065 -24.029 1.00 51.75 90 SER A CA 1
ATOM 746 C C . SER A 1 90 ? 23.077 14.861 -22.848 1.00 51.75 90 SER A C 1
ATOM 748 O O . SER A 1 90 ? 24.287 15.042 -22.765 1.00 51.75 90 SER A O 1
ATOM 750 N N . ASN A 1 91 ? 22.217 15.310 -21.929 1.00 54.38 91 ASN A N 1
ATOM 751 C CA . ASN A 1 91 ? 22.576 16.127 -20.774 1.00 54.38 91 ASN A CA 1
ATOM 752 C C . ASN A 1 91 ? 22.584 15.347 -19.444 1.00 54.38 91 ASN A C 1
ATOM 754 O O . ASN A 1 91 ? 22.791 15.969 -18.410 1.00 54.38 91 ASN A O 1
ATOM 758 N N . GLN A 1 92 ? 22.310 14.029 -19.446 1.00 52.97 92 GLN A N 1
ATOM 759 C CA . GLN A 1 92 ? 22.180 13.186 -18.239 1.00 52.97 92 GLN A CA 1
ATOM 760 C C . GLN A 1 92 ? 21.299 13.793 -17.128 1.00 52.97 92 GLN A C 1
ATOM 762 O O . GLN A 1 92 ? 21.459 13.467 -15.955 1.00 52.97 92 GLN A O 1
ATOM 767 N N . SER A 1 93 ? 20.367 14.686 -17.473 1.00 50.28 93 SER A N 1
ATOM 768 C CA . SER A 1 93 ? 19.538 15.354 -16.478 1.00 50.28 93 SER A CA 1
ATOM 769 C C . SER A 1 93 ? 18.567 14.351 -15.867 1.00 50.28 93 SER A C 1
ATOM 771 O O . SER A 1 93 ? 17.869 13.621 -16.592 1.00 50.28 93 SER A O 1
ATOM 773 N N . GLU A 1 94 ? 18.513 14.332 -14.537 1.00 54.66 94 GLU A N 1
ATOM 774 C CA . GLU A 1 94 ? 17.527 13.552 -13.802 1.00 54.66 94 GLU A CA 1
ATOM 775 C C . GLU A 1 94 ? 16.117 13.890 -14.314 1.00 54.66 94 GLU A C 1
ATOM 777 O O . GLU A 1 94 ? 15.843 15.035 -14.693 1.00 54.66 94 GLU A O 1
ATOM 782 N N . PRO A 1 95 ? 15.215 12.901 -14.423 1.00 57.34 95 PRO A N 1
ATOM 783 C CA . PRO A 1 95 ? 13.825 13.189 -14.728 1.00 57.34 95 PRO A CA 1
ATOM 784 C C . PRO A 1 95 ? 13.266 14.187 -13.704 1.00 57.34 95 PRO A C 1
ATOM 786 O O . PRO A 1 95 ? 13.382 13.956 -12.508 1.00 57.34 95 PRO A O 1
ATOM 789 N N . ASN A 1 96 ? 12.574 15.239 -14.155 1.00 67.06 96 ASN A N 1
ATOM 790 C CA . ASN A 1 96 ? 11.890 16.184 -13.252 1.00 67.06 96 ASN A CA 1
ATOM 791 C C . ASN A 1 96 ? 10.790 15.524 -12.393 1.00 67.06 96 ASN A C 1
ATOM 793 O O . ASN A 1 96 ? 10.241 16.157 -11.497 1.00 67.06 96 ASN A O 1
ATOM 797 N N . VAL A 1 97 ? 10.426 14.278 -12.708 1.00 71.69 97 VAL A N 1
ATOM 798 C CA . VAL A 1 97 ? 9.381 13.505 -12.041 1.00 71.69 97 VAL A CA 1
ATOM 799 C C . VAL A 1 97 ? 9.946 12.139 -11.680 1.00 71.69 97 VAL A C 1
ATOM 801 O O . VAL A 1 97 ? 10.342 11.379 -12.566 1.00 71.69 97 VAL A O 1
ATOM 804 N N . GLU A 1 98 ? 9.948 11.825 -10.387 1.00 83.31 98 GLU A N 1
ATOM 805 C CA . GLU A 1 98 ? 10.332 10.512 -9.876 1.00 83.31 98 GLU A CA 1
ATOM 806 C C . GLU A 1 98 ? 9.300 9.459 -10.311 1.00 83.31 98 GLU A C 1
ATOM 808 O O . GLU A 1 98 ? 8.084 9.655 -10.180 1.00 83.31 98 GLU A O 1
ATOM 813 N N . ARG A 1 99 ? 9.785 8.348 -10.869 1.00 86.00 99 ARG A N 1
ATOM 814 C CA . ARG A 1 99 ? 8.962 7.266 -11.421 1.00 86.00 99 ARG A CA 1
ATOM 815 C C . ARG A 1 99 ? 9.229 5.961 -10.685 1.00 86.00 99 ARG A C 1
ATOM 817 O O . ARG A 1 99 ? 10.275 5.802 -10.071 1.00 86.00 99 ARG A O 1
ATOM 824 N N . MET A 1 100 ? 8.286 5.036 -10.780 1.00 89.38 100 MET A N 1
ATOM 825 C CA . MET A 1 100 ? 8.412 3.655 -10.316 1.00 89.38 100 MET A CA 1
ATOM 826 C C . MET A 1 100 ? 7.844 2.721 -11.384 1.00 89.38 100 MET A C 1
ATOM 828 O O . MET A 1 100 ? 6.982 3.131 -12.171 1.00 89.38 100 MET A O 1
ATOM 832 N N . TYR A 1 101 ? 8.305 1.473 -11.411 1.00 89.56 101 TYR A N 1
ATOM 833 C CA . TYR A 1 101 ? 7.594 0.424 -12.139 1.00 89.56 101 TYR A CA 1
ATOM 834 C C . TYR A 1 101 ? 6.473 -0.127 -11.264 1.00 89.56 101 TYR A C 1
ATOM 836 O O . TYR A 1 101 ? 6.622 -0.213 -10.048 1.00 89.56 101 TYR A O 1
ATOM 844 N N . ALA A 1 102 ? 5.361 -0.523 -11.872 1.00 89.69 102 ALA A N 1
ATOM 845 C CA . ALA A 1 102 ? 4.262 -1.164 -11.170 1.00 89.69 102 ALA A CA 1
ATOM 846 C C . ALA A 1 102 ? 3.648 -2.305 -11.984 1.00 89.69 102 ALA A C 1
ATOM 848 O O . ALA A 1 102 ? 3.583 -2.230 -13.210 1.00 89.69 102 ALA A O 1
ATOM 849 N N . VAL A 1 103 ? 3.160 -3.336 -11.299 1.00 89.44 103 VAL A N 1
ATOM 850 C CA . VAL A 1 103 ? 2.466 -4.486 -11.890 1.00 89.44 103 VAL A CA 1
ATOM 851 C C . VAL A 1 103 ? 1.183 -4.737 -11.133 1.00 89.44 103 VAL A C 1
ATOM 853 O O . VAL A 1 103 ? 1.207 -4.904 -9.920 1.00 89.44 103 VAL A O 1
ATOM 856 N N . LEU A 1 104 ? 0.066 -4.810 -11.853 1.00 88.38 104 LEU A N 1
ATOM 857 C CA . LEU A 1 104 ? -1.217 -5.207 -11.283 1.00 88.38 104 LEU A CA 1
ATOM 858 C C . LEU A 1 104 ? -1.489 -6.684 -11.595 1.00 88.38 104 LEU A C 1
ATOM 860 O O . LEU A 1 104 ? -1.552 -7.052 -12.765 1.00 88.38 104 LEU A O 1
ATOM 864 N N . ASN A 1 105 ? -1.702 -7.513 -10.570 1.00 85.94 105 ASN A N 1
ATOM 865 C CA . ASN A 1 105 ? -2.089 -8.928 -10.678 1.00 85.94 105 ASN A CA 1
ATOM 866 C C . ASN A 1 105 ? -1.180 -9.770 -11.594 1.00 85.94 105 ASN A C 1
ATOM 868 O O . ASN A 1 105 ? -1.677 -10.614 -12.339 1.00 85.94 105 ASN A O 1
ATOM 872 N N . ASN A 1 106 ? 0.137 -9.535 -11.563 1.00 80.12 106 ASN A N 1
ATOM 873 C CA . ASN A 1 106 ? 1.113 -10.146 -12.483 1.00 80.12 106 ASN A CA 1
ATOM 874 C C . ASN A 1 106 ? 0.845 -9.858 -13.976 1.00 80.12 106 ASN A C 1
ATOM 876 O O . ASN A 1 106 ? 1.203 -10.655 -14.842 1.00 80.12 106 ASN A O 1
ATOM 880 N N . GLY A 1 107 ? 0.161 -8.751 -14.276 1.00 83.31 107 GLY A N 1
ATOM 881 C CA . GLY A 1 107 ? -0.112 -8.288 -15.632 1.00 83.31 107 GLY A CA 1
ATOM 882 C C . GLY A 1 107 ? 1.079 -7.576 -16.278 1.00 83.31 107 GLY A C 1
ATOM 883 O O . GLY A 1 107 ? 2.238 -7.834 -15.969 1.00 83.31 107 GLY A O 1
ATOM 884 N N . GLU A 1 108 ? 0.782 -6.656 -17.196 1.00 81.75 108 GLU A N 1
ATOM 885 C CA . GLU A 1 108 ? 1.809 -5.840 -17.850 1.00 81.75 108 GLU A CA 1
ATOM 886 C C . GLU A 1 108 ? 2.456 -4.853 -16.866 1.00 81.75 108 GLU A C 1
ATOM 888 O O . GLU A 1 108 ? 1.780 -4.266 -16.014 1.00 81.75 108 GLU A O 1
ATOM 893 N N . TYR A 1 109 ? 3.762 -4.632 -17.034 1.00 83.44 109 TYR A N 1
ATOM 894 C CA . TYR A 1 109 ? 4.479 -3.564 -16.344 1.00 83.44 109 TYR A CA 1
ATOM 895 C C . TYR A 1 109 ? 3.984 -2.191 -16.801 1.00 83.44 109 TYR A C 1
ATOM 897 O O . TYR A 1 109 ? 3.774 -1.941 -17.989 1.00 83.44 109 TYR A O 1
ATOM 905 N N . MET A 1 110 ? 3.853 -1.283 -15.841 1.00 84.56 110 MET A N 1
ATOM 906 C CA . MET A 1 110 ? 3.457 0.106 -16.036 1.00 84.56 110 MET A CA 1
ATOM 907 C C . MET A 1 110 ? 4.509 1.026 -15.419 1.00 84.56 110 MET A C 1
ATOM 909 O O . MET A 1 110 ? 5.136 0.680 -14.420 1.00 84.56 110 MET A O 1
ATOM 913 N N . LEU A 1 111 ? 4.669 2.223 -15.981 1.00 84.38 111 LEU A N 1
ATOM 914 C CA . LEU A 1 111 ? 5.373 3.312 -15.308 1.00 84.38 111 LEU A CA 1
ATOM 915 C C . LEU A 1 111 ? 4.366 4.166 -14.553 1.00 84.38 111 LEU A C 1
ATOM 917 O O . LEU A 1 111 ? 3.395 4.637 -15.138 1.00 84.38 111 LEU A O 1
ATOM 921 N N . ILE A 1 112 ? 4.621 4.390 -13.270 1.00 84.25 112 ILE A N 1
ATOM 922 C CA . ILE A 1 112 ? 3.812 5.267 -12.428 1.00 84.25 112 ILE A CA 1
ATOM 923 C C . ILE A 1 112 ? 4.647 6.447 -11.938 1.00 84.25 112 ILE A C 1
ATOM 925 O O . ILE A 1 112 ? 5.861 6.342 -11.757 1.00 84.25 112 ILE A O 1
ATOM 929 N N . GLN A 1 113 ? 3.997 7.588 -11.732 1.00 83.25 113 GLN A N 1
ATOM 930 C CA . GLN A 1 113 ? 4.633 8.793 -11.205 1.00 83.25 113 GLN A CA 1
ATOM 931 C C . GLN A 1 113 ? 4.470 8.812 -9.681 1.00 83.25 113 GLN A C 1
ATOM 933 O O . GLN A 1 113 ? 3.350 8.722 -9.175 1.00 83.25 113 GLN A O 1
ATOM 938 N N . LYS A 1 114 ? 5.570 8.940 -8.930 1.00 84.00 114 LYS A N 1
ATOM 939 C CA . LYS A 1 114 ? 5.549 8.807 -7.464 1.00 84.00 114 LYS A CA 1
ATOM 940 C C . LYS A 1 114 ? 4.614 9.800 -6.784 1.00 84.00 114 LYS A C 1
ATOM 942 O O . LYS A 1 114 ? 3.903 9.416 -5.864 1.00 84.00 114 LYS A O 1
ATOM 947 N N . TYR A 1 115 ? 4.558 11.049 -7.246 1.00 82.12 115 TYR A N 1
ATOM 948 C CA . TYR A 1 115 ? 3.699 12.065 -6.623 1.00 82.12 115 TYR A CA 1
ATOM 949 C C . TYR A 1 115 ? 2.197 11.767 -6.763 1.00 82.12 115 TYR A C 1
ATOM 951 O O . TYR A 1 115 ? 1.417 12.270 -5.965 1.00 82.12 115 TYR A O 1
ATOM 959 N N . VAL A 1 116 ? 1.778 10.977 -7.761 1.00 80.94 116 VAL A N 1
ATOM 960 C CA . VAL A 1 116 ? 0.374 10.552 -7.905 1.00 80.94 116 VAL A CA 1
ATOM 961 C C . VAL A 1 116 ? 0.046 9.479 -6.865 1.00 80.94 116 VAL A C 1
ATOM 963 O O . VAL A 1 116 ? -1.050 9.453 -6.312 1.00 80.94 116 VAL A O 1
ATOM 966 N N . PHE A 1 117 ? 1.019 8.617 -6.565 1.00 85.81 117 PHE A N 1
ATOM 967 C CA . PHE A 1 117 ? 0.846 7.450 -5.703 1.00 85.81 117 PHE A CA 1
ATOM 968 C C . PHE A 1 117 ? 1.305 7.651 -4.252 1.00 85.81 117 PHE A C 1
ATOM 970 O O . PHE A 1 117 ? 1.034 6.800 -3.408 1.00 85.81 117 PHE A O 1
ATOM 977 N N . ASN A 1 118 ? 1.950 8.768 -3.909 1.00 84.88 118 ASN A N 1
ATOM 978 C CA . ASN A 1 118 ? 2.393 9.041 -2.534 1.00 84.88 118 ASN A CA 1
ATOM 979 C C . ASN A 1 118 ? 1.234 9.041 -1.519 1.00 84.88 118 ASN A C 1
ATOM 981 O O . ASN A 1 118 ? 1.437 8.725 -0.357 1.00 84.88 118 ASN A O 1
ATOM 985 N N . LYS A 1 119 ? 0.007 9.327 -1.970 1.00 86.38 119 LYS A N 1
ATOM 986 C CA . LYS A 1 119 ? -1.211 9.280 -1.154 1.00 86.38 119 LYS A CA 1
ATOM 987 C C . LYS A 1 119 ? -1.660 7.863 -0.796 1.00 86.38 119 LYS A C 1
ATOM 989 O O . LYS A 1 119 ? -2.530 7.706 0.060 1.00 86.38 119 LYS A O 1
ATOM 994 N N . VAL A 1 120 ? -1.122 6.848 -1.477 1.00 89.12 120 VAL A N 1
ATOM 995 C CA . VAL A 1 120 ? -1.406 5.433 -1.199 1.00 89.12 120 VAL A CA 1
ATOM 996 C C . VAL A 1 120 ? -0.208 4.663 -0.646 1.00 89.12 120 VAL A C 1
ATOM 998 O O . VAL A 1 120 ? -0.416 3.699 0.091 1.00 89.12 120 VAL A O 1
ATOM 1001 N N . PHE A 1 121 ? 1.017 5.108 -0.936 1.00 91.62 121 PHE A N 1
ATOM 1002 C CA . PHE A 1 121 ? 2.256 4.616 -0.321 1.00 91.62 121 PHE A CA 1
ATOM 1003 C C . PHE A 1 121 ? 2.612 5.465 0.907 1.00 91.62 121 PHE A C 1
ATOM 1005 O O . PHE A 1 121 ? 3.587 6.214 0.899 1.00 91.62 121 PHE A O 1
ATOM 1012 N N . ILE A 1 122 ? 1.756 5.383 1.925 1.00 91.50 122 ILE A N 1
ATOM 1013 C CA . ILE A 1 122 ? 1.872 6.121 3.192 1.00 91.50 122 ILE A CA 1
ATOM 1014 C C . ILE A 1 122 ? 2.462 5.238 4.295 1.00 91.50 122 ILE A C 1
ATOM 1016 O O . ILE A 1 122 ? 2.546 4.021 4.141 1.00 91.50 122 ILE A O 1
ATOM 1020 N N . SER A 1 123 ? 2.827 5.840 5.421 1.00 91.88 123 SER A N 1
ATOM 1021 C CA . SER A 1 123 ? 3.210 5.111 6.630 1.00 91.88 123 SER A CA 1
ATOM 1022 C C . SER A 1 123 ? 1.986 4.722 7.464 1.00 91.88 123 SER A C 1
ATOM 1024 O O . SER A 1 123 ? 0.889 5.255 7.289 1.00 91.88 123 SER A O 1
ATOM 1026 N N . ILE A 1 124 ? 2.172 3.803 8.409 1.00 92.81 124 ILE A N 1
ATOM 1027 C CA . ILE A 1 124 ? 1.134 3.476 9.390 1.00 92.81 124 ILE A CA 1
ATOM 1028 C C . ILE A 1 124 ? 0.799 4.671 10.299 1.00 92.81 124 ILE A C 1
ATOM 1030 O O . ILE A 1 124 ? -0.369 4.880 10.619 1.00 92.81 124 ILE A O 1
ATOM 1034 N N . GLU A 1 125 ? 1.792 5.508 10.625 1.00 92.94 125 GLU A N 1
ATOM 1035 C CA . GLU A 1 125 ? 1.649 6.721 11.448 1.00 92.94 125 GLU A CA 1
ATOM 1036 C C . GLU A 1 125 ? 0.688 7.739 10.809 1.00 92.94 125 GLU A C 1
ATOM 1038 O O . GLU A 1 125 ? -0.043 8.453 11.501 1.00 92.94 125 GLU A O 1
ATOM 1043 N N . ASP A 1 126 ? 0.610 7.756 9.474 1.00 93.56 126 ASP A N 1
ATOM 1044 C CA . ASP A 1 126 ? -0.342 8.583 8.727 1.00 93.56 126 ASP A CA 1
ATOM 1045 C C . ASP A 1 126 ? -1.803 8.168 8.965 1.00 93.56 126 ASP A C 1
ATOM 1047 O O . ASP A 1 126 ? -2.711 8.908 8.596 1.00 93.56 126 ASP A O 1
ATOM 1051 N N . LEU A 1 127 ? -2.062 7.013 9.582 1.00 94.62 127 LEU A N 1
ATOM 1052 C CA . LEU A 1 127 ? -3.402 6.503 9.890 1.00 94.62 127 LEU A CA 1
ATOM 1053 C C . LEU A 1 127 ? -3.725 6.512 11.388 1.00 94.62 127 LEU A C 1
ATOM 1055 O O . LEU A 1 127 ? -4.903 6.448 11.7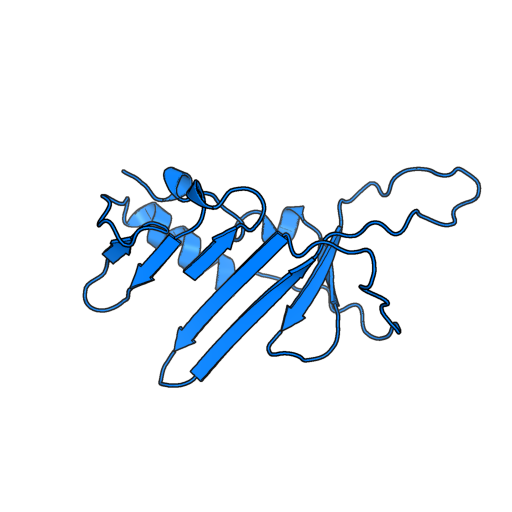54 1.00 94.62 127 LEU A O 1
ATOM 1059 N N . GLU A 1 128 ? -2.709 6.601 12.246 1.00 90.88 128 GLU A N 1
ATOM 1060 C CA . GLU A 1 128 ? -2.872 6.612 13.699 1.00 90.88 128 GLU A CA 1
ATOM 1061 C C . GLU A 1 128 ? -3.547 7.900 14.206 1.00 90.88 128 GLU A C 1
ATOM 1063 O O . GLU A 1 128 ? -3.519 8.955 13.553 1.00 90.88 128 GLU A O 1
ATOM 1068 N N . GLY A 1 129 ? -4.178 7.799 15.382 1.00 80.75 129 GLY A N 1
ATOM 1069 C CA . GLY A 1 129 ? -4.914 8.873 16.057 1.00 80.75 129 GLY A CA 1
ATOM 1070 C C . GLY A 1 129 ? -4.861 8.775 17.576 1.00 80.75 129 GLY A C 1
ATOM 1071 O O . GLY A 1 129 ? -4.744 7.643 18.105 1.00 80.75 129 GLY A O 1
#